Protein AF-A0A6B3H5I6-F1 (afdb_monomer_lite)

Structure (mmCIF, N/CA/C/O backbone):
data_AF-A0A6B3H5I6-F1
#
_entry.id   AF-A0A6B3H5I6-F1
#
loop_
_atom_site.group_PDB
_atom_site.id
_atom_site.type_symbol
_atom_site.label_atom_id
_atom_site.label_alt_id
_atom_site.label_comp_id
_atom_site.label_asym_id
_atom_site.label_entity_id
_atom_site.label_seq_id
_atom_site.pdbx_PDB_ins_code
_atom_site.Cartn_x
_atom_site.Cartn_y
_atom_site.Cartn_z
_atom_site.occupancy
_atom_site.B_iso_or_equiv
_atom_site.auth_seq_id
_atom_site.auth_comp_id
_atom_site.auth_asym_id
_atom_site.auth_atom_id
_atom_site.pdbx_PDB_model_num
ATOM 1 N N . LEU A 1 1 ? -7.778 -1.924 1.621 1.00 98.62 1 LEU A N 1
ATOM 2 C CA . LEU A 1 1 ? -7.541 -0.652 0.893 1.00 98.62 1 LEU A CA 1
ATOM 3 C C . LEU A 1 1 ? -6.085 -0.570 0.435 1.00 98.62 1 LEU A C 1
ATOM 5 O O . LEU A 1 1 ? -5.250 -1.253 1.014 1.00 98.62 1 LEU A O 1
ATOM 9 N N . ASN A 1 2 ? -5.778 0.252 -0.577 1.00 98.75 2 ASN A N 1
ATOM 10 C CA . ASN A 1 2 ? -4.410 0.534 -1.059 1.00 98.75 2 ASN A CA 1
ATOM 11 C C . ASN A 1 2 ? -3.637 -0.646 -1.698 1.00 98.75 2 ASN A C 1
ATOM 13 O O . ASN A 1 2 ? -2.435 -0.523 -1.913 1.00 98.75 2 ASN A O 1
ATOM 17 N N . VAL A 1 3 ? -4.298 -1.768 -2.017 1.00 98.75 3 VAL A N 1
ATOM 18 C CA . VAL A 1 3 ? -3.640 -2.984 -2.538 1.00 98.75 3 VAL A CA 1
ATOM 19 C C . VAL A 1 3 ? -2.780 -2.667 -3.759 1.00 98.75 3 VAL A C 1
ATOM 21 O O . VAL A 1 3 ? -3.265 -2.084 -4.727 1.00 9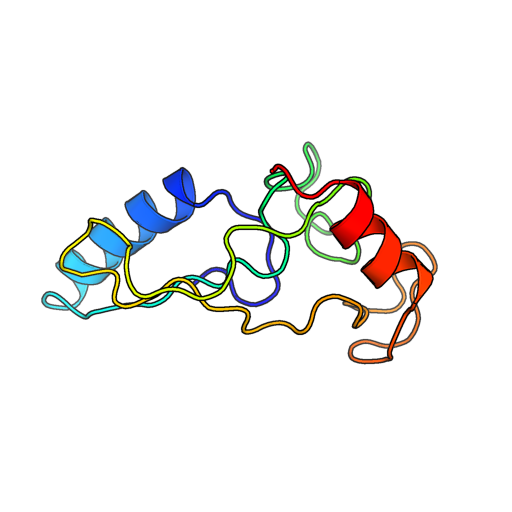8.75 3 VAL A O 1
ATOM 24 N N . SER A 1 4 ? -1.503 -3.056 -3.708 1.00 98.19 4 SER A N 1
ATOM 25 C CA . SER A 1 4 ? -0.499 -2.775 -4.749 1.00 98.19 4 SER A CA 1
ATOM 26 C C . SER A 1 4 ? -0.262 -1.289 -5.057 1.00 98.19 4 SER A C 1
ATOM 28 O O . SER A 1 4 ? 0.403 -0.975 -6.041 1.00 98.19 4 SER A O 1
ATOM 30 N N . ASN A 1 5 ? -0.735 -0.361 -4.227 1.00 97.94 5 ASN A N 1
ATOM 31 C CA . ASN A 1 5 ? -0.560 1.077 -4.422 1.00 97.94 5 ASN A CA 1
ATOM 32 C C . ASN A 1 5 ? 0.365 1.676 -3.342 1.00 97.94 5 ASN A C 1
ATOM 34 O O . ASN A 1 5 ? 1.017 0.965 -2.578 1.00 97.94 5 ASN A O 1
ATOM 38 N N . PHE A 1 6 ? 0.485 3.002 -3.325 1.00 97.88 6 PHE A N 1
ATOM 39 C CA . PHE A 1 6 ? 1.533 3.725 -2.602 1.00 97.88 6 PHE A CA 1
ATOM 40 C C . PHE A 1 6 ? 0.981 4.873 -1.751 1.00 97.88 6 PHE A C 1
ATOM 42 O O . PHE A 1 6 ? 1.759 5.675 -1.239 1.00 97.88 6 PHE A O 1
ATOM 49 N N . GLN A 1 7 ? -0.343 4.991 -1.605 1.00 97.88 7 GLN A N 1
ATOM 50 C CA . GLN A 1 7 ? -0.945 6.089 -0.849 1.00 97.88 7 GLN A CA 1
ATOM 51 C C . GLN A 1 7 ? -0.520 6.038 0.622 1.00 97.88 7 GLN A C 1
ATOM 53 O O . GLN A 1 7 ? -0.377 4.962 1.205 1.00 97.88 7 GLN A O 1
ATOM 58 N N . SER A 1 8 ? -0.308 7.212 1.220 1.00 97.62 8 SER A N 1
ATOM 59 C CA . SER A 1 8 ? 0.124 7.316 2.617 1.00 97.62 8 SER A CA 1
ATOM 60 C C . SER A 1 8 ? -0.912 6.719 3.578 1.00 97.62 8 SER A C 1
ATOM 62 O O . SER A 1 8 ? -2.111 6.793 3.311 1.00 97.62 8 SER A O 1
ATOM 64 N N . ASN A 1 9 ? -0.470 6.196 4.729 1.00 97.88 9 ASN A N 1
ATOM 65 C CA . ASN A 1 9 ? -1.388 5.692 5.762 1.00 97.88 9 ASN A CA 1
ATOM 66 C C . ASN A 1 9 ? -2.429 6.743 6.171 1.00 97.88 9 ASN A C 1
ATOM 68 O O . ASN A 1 9 ? -3.587 6.392 6.349 1.00 97.88 9 ASN A O 1
ATOM 72 N N . ALA A 1 10 ? -2.040 8.019 6.279 1.00 97.62 10 ALA A N 1
ATOM 73 C CA . ALA A 1 10 ? -2.952 9.101 6.647 1.00 97.62 10 ALA A CA 1
ATOM 74 C C . ALA A 1 10 ? -4.097 9.251 5.631 1.00 97.62 10 ALA A C 1
ATOM 76 O O . ALA A 1 10 ? -5.263 9.192 6.007 1.00 97.62 10 ALA A O 1
ATOM 77 N N . SER A 1 11 ? -3.767 9.347 4.339 1.00 97.94 11 SER A N 1
ATOM 78 C CA . SER A 1 11 ? -4.768 9.487 3.273 1.00 97.94 11 SER A CA 1
ATOM 79 C C . SER A 1 11 ? -5.682 8.265 3.168 1.00 97.94 11 SER A C 1
ATOM 81 O O . SER A 1 11 ? -6.877 8.397 2.919 1.00 97.94 11 SER A O 1
ATOM 83 N N . VAL A 1 12 ? -5.132 7.058 3.345 1.00 98.38 12 VAL A N 1
ATOM 84 C CA . VAL A 1 12 ? -5.928 5.826 3.251 1.00 98.38 12 VAL A CA 1
ATOM 85 C C . VAL A 1 12 ? -6.824 5.646 4.477 1.00 98.38 12 VAL A C 1
ATOM 87 O O . VAL A 1 12 ? -7.945 5.177 4.312 1.00 98.38 12 VAL A O 1
ATOM 90 N N . LYS A 1 13 ? -6.374 6.038 5.677 1.00 98.19 13 LYS A N 1
ATOM 91 C CA . LYS A 1 13 ? -7.201 6.049 6.894 1.00 98.19 13 LYS A CA 1
ATOM 92 C C . LYS A 1 13 ? -8.393 6.988 6.761 1.00 98.19 13 LYS A C 1
ATOM 94 O O . LYS A 1 13 ? -9.513 6.580 7.036 1.00 98.19 13 LYS A O 1
ATOM 99 N N . GLU A 1 14 ? -8.167 8.208 6.278 1.00 98.25 14 GLU A N 1
ATOM 100 C CA . GLU A 1 14 ? -9.244 9.174 6.034 1.00 98.25 14 GLU A CA 1
ATOM 101 C C . GLU A 1 14 ? -10.288 8.610 5.057 1.00 98.25 14 GLU A C 1
ATOM 103 O O . GLU A 1 14 ? -11.481 8.588 5.355 1.00 98.25 14 GLU A O 1
ATOM 108 N N . TYR A 1 15 ? -9.835 8.056 3.927 1.00 98.44 15 TYR A N 1
ATOM 109 C CA . TYR A 1 15 ? -10.726 7.408 2.964 1.00 98.44 15 TYR A CA 1
ATOM 110 C C . TYR A 1 15 ? -11.453 6.188 3.553 1.00 98.44 15 TYR A C 1
ATOM 112 O O . TYR A 1 15 ? -12.646 6.001 3.316 1.00 98.44 15 TYR A O 1
ATOM 120 N N . GLY A 1 16 ? -10.746 5.356 4.320 1.00 98.38 16 GLY A N 1
ATOM 121 C CA . GLY A 1 16 ? -11.298 4.158 4.945 1.00 98.38 16 GLY A CA 1
ATOM 122 C C . GLY A 1 16 ? -12.369 4.469 5.981 1.00 98.38 16 GLY A C 1
ATOM 123 O O . GLY A 1 16 ? -13.410 3.819 5.970 1.00 98.38 16 GLY A O 1
ATOM 124 N N . ALA A 1 17 ? -12.171 5.498 6.807 1.00 98.00 17 ALA A N 1
ATOM 125 C CA . ALA A 1 17 ? -13.167 5.957 7.769 1.00 98.00 17 ALA A CA 1
ATOM 126 C C . ALA A 1 17 ? -14.460 6.419 7.072 1.00 98.00 17 ALA A C 1
ATOM 128 O O . ALA A 1 17 ? -15.537 5.925 7.404 1.00 98.00 17 ALA A O 1
ATOM 129 N N . LEU A 1 18 ? -14.343 7.274 6.044 1.00 98.25 18 LEU A N 1
ATOM 130 C CA . LEU A 1 18 ? -15.488 7.759 5.259 1.00 98.25 18 LEU A CA 1
ATOM 131 C C . LEU A 1 18 ? -16.253 6.618 4.576 1.00 98.25 18 LEU A C 1
ATOM 133 O O . LEU A 1 18 ? -17.487 6.583 4.590 1.00 98.25 18 LEU A O 1
ATOM 137 N N . LEU A 1 19 ? -15.523 5.677 3.969 1.00 98.19 19 LEU A N 1
ATOM 138 C CA . LEU A 1 19 ? -16.133 4.527 3.313 1.00 98.19 19 LEU A CA 1
ATOM 139 C C . LEU A 1 19 ? -16.821 3.623 4.336 1.00 98.19 19 LEU A C 1
ATOM 141 O O . LEU A 1 19 ? -17.971 3.260 4.117 1.00 98.19 19 LEU A O 1
ATOM 145 N N . SER A 1 20 ? -16.147 3.311 5.447 1.00 98.38 20 SER A N 1
ATOM 146 C CA . SER A 1 20 ? -16.691 2.515 6.549 1.00 98.38 20 SER A CA 1
ATOM 147 C C . SER A 1 20 ? -18.019 3.088 7.041 1.00 98.38 20 SER A C 1
ATOM 149 O O . SER A 1 20 ? -18.994 2.347 7.123 1.00 98.38 20 SER A O 1
ATOM 151 N N . ASP A 1 21 ? -18.095 4.394 7.323 1.00 98.06 21 ASP A N 1
ATOM 152 C CA . ASP A 1 21 ? -19.349 5.046 7.734 1.00 98.06 21 ASP A CA 1
ATOM 153 C C . ASP A 1 21 ? -20.457 4.880 6.690 1.00 98.06 21 ASP A C 1
ATOM 155 O O . ASP A 1 21 ? -21.599 4.566 7.026 1.00 98.06 21 ASP A O 1
ATOM 159 N N . SER A 1 22 ? -20.105 5.013 5.412 1.00 98.19 22 SER A N 1
ATOM 160 C CA . SER A 1 22 ? -21.054 4.912 4.300 1.00 98.19 22 SER A CA 1
ATOM 161 C C . SER A 1 22 ? -21.593 3.494 4.079 1.00 98.19 22 SER A C 1
ATOM 163 O O . SER A 1 22 ? -22.637 3.333 3.450 1.00 98.19 22 SER A O 1
ATOM 165 N N . VAL A 1 23 ? -20.901 2.464 4.581 1.00 97.88 23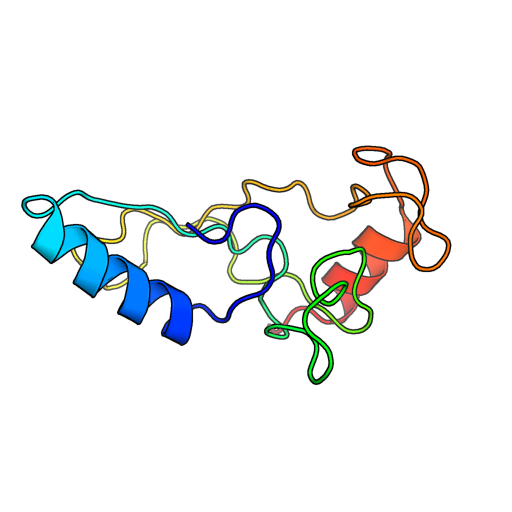 VAL A N 1
ATOM 166 C CA . VAL A 1 23 ? -21.284 1.049 4.420 1.00 97.88 23 VAL A CA 1
ATOM 167 C C . VAL A 1 23 ? -21.654 0.368 5.742 1.00 97.88 23 VAL A C 1
ATOM 169 O O . VAL A 1 23 ? -21.625 -0.856 5.837 1.00 97.88 23 VAL A O 1
ATOM 172 N N . GLY A 1 24 ? -22.023 1.147 6.763 1.00 97.88 24 GLY A N 1
ATOM 173 C CA . GLY A 1 24 ? -22.545 0.610 8.024 1.00 97.88 24 GLY A CA 1
ATOM 174 C C . GLY A 1 24 ? -21.476 0.181 9.031 1.00 97.88 24 GLY A C 1
ATOM 175 O O . GLY A 1 24 ? -21.701 -0.745 9.802 1.00 97.88 24 GLY A O 1
ATOM 176 N N . GLY A 1 25 ? -20.322 0.849 9.039 1.00 97.94 25 GLY A N 1
ATOM 177 C CA . GLY A 1 25 ? -19.254 0.610 10.013 1.00 97.94 25 GLY A CA 1
ATOM 178 C C . GLY A 1 25 ? -18.367 -0.591 9.687 1.00 97.94 25 GLY A C 1
ATOM 179 O O . GLY A 1 25 ? -17.867 -1.235 10.604 1.00 97.94 25 GLY A O 1
ATOM 180 N N . ALA A 1 26 ? -18.196 -0.929 8.405 1.00 98.56 26 ALA A N 1
ATOM 181 C CA . ALA A 1 26 ? -17.362 -2.063 8.020 1.00 98.56 26 ALA A CA 1
ATOM 182 C C . ALA A 1 26 ? -15.888 -1.846 8.394 1.00 98.56 26 ALA A C 1
ATOM 184 O O . ALA A 1 26 ? -15.283 -0.827 8.058 1.00 98.56 26 ALA A O 1
ATOM 185 N N . HIS A 1 27 ? -15.295 -2.863 9.012 1.00 98.75 27 HIS A N 1
ATOM 186 C CA . HIS A 1 27 ? -13.866 -2.896 9.275 1.00 98.75 27 HIS A CA 1
ATOM 187 C C 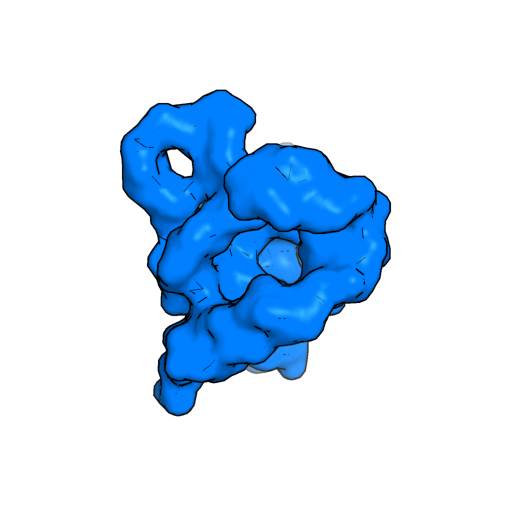. HIS A 1 27 ? -13.061 -3.039 7.980 1.00 98.75 27 HIS A C 1
ATOM 189 O O . HIS A 1 27 ? -13.543 -3.555 6.964 1.00 98.75 27 HIS A O 1
ATOM 195 N N . TYR A 1 28 ? -11.814 -2.576 8.005 1.00 98.88 28 TYR A N 1
ATOM 196 C CA . TYR A 1 28 ? -10.936 -2.627 6.846 1.00 98.88 28 TYR A CA 1
ATOM 197 C C . TYR A 1 28 ? -9.472 -2.848 7.225 1.00 98.88 28 TYR A C 1
ATOM 199 O O . TYR A 1 28 ? -9.042 -2.648 8.354 1.00 98.88 28 TYR A O 1
ATOM 207 N N . VAL A 1 29 ? -8.683 -3.235 6.225 1.00 98.88 29 VAL A N 1
ATOM 208 C CA . VAL A 1 29 ? -7.222 -3.359 6.304 1.00 98.88 29 VAL A CA 1
ATOM 209 C C . VAL A 1 29 ? -6.559 -2.440 5.283 1.00 98.88 29 VAL A C 1
ATOM 211 O O . VAL A 1 29 ? -7.157 -2.109 4.249 1.00 98.88 29 VAL A O 1
ATOM 214 N N . ILE A 1 30 ? -5.310 -2.048 5.523 1.00 98.88 30 ILE A N 1
ATOM 215 C CA . ILE A 1 30 ? -4.517 -1.226 4.595 1.00 98.88 30 ILE A CA 1
ATOM 216 C C . ILE A 1 30 ? -3.296 -2.012 4.128 1.00 98.88 30 ILE A C 1
ATOM 218 O O . ILE A 1 30 ? -2.523 -2.498 4.948 1.00 98.88 30 ILE A O 1
ATOM 222 N N . ASP A 1 31 ? -3.093 -2.085 2.810 1.00 98.94 31 ASP A N 1
ATOM 223 C CA . ASP A 1 31 ? -1.829 -2.554 2.247 1.00 98.94 31 ASP A CA 1
ATOM 224 C C . ASP A 1 31 ? -0.737 -1.489 2.442 1.00 98.94 31 ASP A C 1
ATOM 226 O O . ASP A 1 31 ? -0.791 -0.407 1.849 1.00 98.94 31 ASP A O 1
ATOM 230 N N . THR A 1 32 ? 0.247 -1.793 3.281 1.00 98.81 32 THR A N 1
ATOM 231 C CA . THR A 1 32 ? 1.407 -0.948 3.596 1.00 98.81 32 THR A CA 1
ATOM 232 C C . THR A 1 32 ? 2.705 -1.476 2.997 1.00 98.81 32 THR A C 1
ATOM 234 O O . THR A 1 32 ? 3.783 -0.966 3.300 1.00 98.81 32 THR A O 1
ATOM 237 N N . SER A 1 33 ? 2.627 -2.469 2.109 1.00 98.81 33 SER A N 1
ATOM 238 C CA . SER A 1 33 ? 3.790 -3.128 1.499 1.00 98.81 33 SER A CA 1
ATOM 239 C C . SER A 1 33 ? 4.822 -2.160 0.920 1.00 98.81 33 SER A C 1
ATOM 241 O O . SER A 1 33 ? 6.023 -2.391 1.042 1.00 98.81 33 SER A O 1
ATOM 243 N N . ARG A 1 34 ? 4.378 -1.067 0.283 1.00 98.62 34 ARG A N 1
ATOM 244 C CA . ARG A 1 34 ? 5.260 -0.160 -0.477 1.00 98.62 34 ARG A CA 1
ATOM 245 C C . ARG A 1 34 ? 4.983 1.330 -0.268 1.00 98.62 34 ARG A C 1
ATOM 247 O O . ARG A 1 34 ? 5.462 2.159 -1.042 1.00 98.62 34 ARG A O 1
ATOM 254 N N . ASN A 1 35 ? 4.211 1.704 0.750 1.00 98.38 35 ASN A N 1
ATOM 255 C CA . ASN A 1 35 ? 3.736 3.081 0.905 1.00 98.38 35 ASN A CA 1
ATOM 256 C C . ASN A 1 35 ? 4.579 3.972 1.840 1.00 98.38 35 ASN A C 1
ATOM 258 O O . ASN A 1 35 ? 4.203 5.120 2.076 1.00 98.38 35 ASN A O 1
ATOM 262 N N . GLY A 1 36 ? 5.741 3.513 2.324 1.00 98.00 36 GLY A N 1
ATOM 263 C CA . GLY A 1 36 ? 6.578 4.280 3.264 1.00 98.00 36 GLY A CA 1
ATOM 264 C C . GLY A 1 36 ? 7.144 5.589 2.695 1.00 98.00 36 GLY A C 1
ATOM 265 O O . GLY A 1 36 ? 7.512 6.496 3.441 1.00 98.00 36 GLY A O 1
ATOM 266 N N . GLY A 1 37 ? 7.182 5.706 1.364 1.00 96.00 37 GLY A N 1
ATOM 267 C CA . GLY A 1 37 ? 7.557 6.930 0.650 1.00 96.00 37 GLY A CA 1
ATOM 268 C C . GLY A 1 37 ? 6.373 7.781 0.175 1.00 96.00 37 GLY A C 1
ATOM 269 O O . GLY A 1 37 ? 6.604 8.847 -0.396 1.00 96.00 37 GLY A O 1
ATOM 270 N N . GLY A 1 38 ? 5.130 7.319 0.350 1.00 96.12 38 GLY A N 1
ATOM 271 C CA . GLY A 1 38 ? 3.941 7.897 -0.287 1.00 96.12 38 GLY A CA 1
ATOM 272 C C . GLY A 1 38 ? 3.872 7.642 -1.804 1.00 96.12 38 GLY A C 1
ATOM 273 O O . GLY A 1 38 ? 4.718 6.925 -2.350 1.00 96.12 38 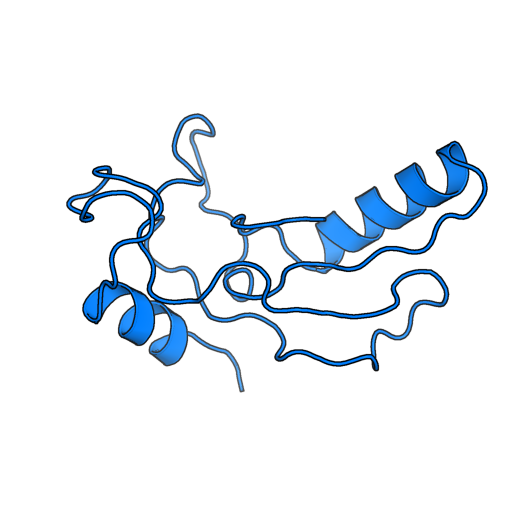GLY A O 1
ATOM 274 N N . PRO A 1 39 ? 2.886 8.213 -2.515 1.00 95.69 39 PRO A N 1
ATOM 275 C CA . PRO A 1 39 ? 2.757 8.052 -3.961 1.00 95.69 39 PRO A CA 1
ATOM 276 C C . PRO A 1 39 ? 3.822 8.849 -4.725 1.00 95.69 39 PRO A C 1
ATOM 278 O O . PRO A 1 39 ? 4.422 9.787 -4.200 1.00 95.69 39 PRO A O 1
ATOM 281 N N . LEU A 1 40 ? 4.059 8.479 -5.987 1.00 94.12 40 LEU A N 1
ATOM 282 C CA . LEU A 1 40 ? 4.866 9.299 -6.891 1.00 94.12 40 LEU A CA 1
ATOM 283 C C . LEU A 1 40 ? 4.143 10.629 -7.163 1.00 94.12 40 LEU A C 1
ATOM 285 O O . LEU A 1 40 ? 2.942 10.637 -7.431 1.00 94.12 40 LEU A O 1
ATOM 289 N N . THR A 1 41 ? 4.867 11.747 -7.105 1.00 87.88 41 THR A N 1
ATOM 290 C CA . THR A 1 41 ? 4.330 13.069 -7.450 1.00 87.88 41 THR A CA 1
ATOM 291 C C . THR A 1 41 ? 4.214 13.227 -8.972 1.00 87.88 41 THR A C 1
ATOM 293 O O . THR A 1 41 ? 5.024 12.689 -9.726 1.00 87.88 41 THR A O 1
ATOM 296 N N . GLY A 1 42 ? 3.207 13.970 -9.443 1.00 80.31 42 GLY A N 1
ATOM 297 C CA . GLY A 1 42 ? 2.998 14.246 -10.871 1.00 80.31 42 GLY A CA 1
ATOM 298 C C . GLY A 1 42 ? 1.888 13.414 -11.527 1.00 80.31 42 GLY A C 1
ATOM 299 O O . GLY A 1 42 ? 0.875 13.102 -10.900 1.00 80.31 42 GLY A O 1
ATOM 300 N N . GLY A 1 43 ? 2.045 13.124 -12.825 1.00 71.50 43 GLY A N 1
ATOM 301 C CA . GLY A 1 43 ? 1.009 12.524 -13.675 1.00 71.50 43 GLY A CA 1
ATOM 302 C C . GLY A 1 43 ? 0.494 11.174 -13.163 1.00 71.50 43 GLY A C 1
ATOM 303 O O . GLY A 1 43 ? 1.269 10.264 -12.880 1.00 71.50 43 GLY A O 1
ATOM 304 N N . ARG A 1 44 ? -0.837 11.041 -13.063 1.00 74.62 44 ARG A N 1
ATOM 305 C CA . ARG A 1 44 ? -1.501 9.908 -12.392 1.00 74.62 44 ARG A CA 1
ATOM 306 C C . ARG A 1 44 ? -1.566 8.614 -13.206 1.00 74.62 44 ARG A C 1
ATOM 308 O O . ARG A 1 44 ? -1.653 7.554 -12.596 1.00 74.62 44 ARG A O 1
ATOM 315 N N . ALA A 1 45 ? -1.516 8.686 -14.539 1.00 77.00 45 ALA A N 1
ATOM 316 C CA . ALA A 1 45 ? -1.786 7.542 -15.419 1.00 77.00 45 ALA A CA 1
ATOM 317 C C . ALA A 1 45 ? -0.880 6.325 -15.137 1.00 77.00 45 ALA A C 1
ATOM 319 O O . ALA A 1 45 ? -1.349 5.191 -15.160 1.00 77.00 45 ALA A O 1
ATOM 320 N N . GLU A 1 46 ? 0.383 6.565 -14.767 1.00 80.75 46 GLU A N 1
ATOM 321 C CA . GLU A 1 46 ? 1.376 5.511 -14.499 1.00 80.75 46 GLU A CA 1
ATOM 322 C C . GLU A 1 46 ? 2.068 5.662 -13.137 1.00 80.75 46 GLU A C 1
ATOM 324 O O . GLU A 1 46 ? 3.094 5.030 -12.869 1.00 80.75 46 GLU A O 1
ATOM 329 N N . ALA A 1 47 ? 1.530 6.499 -12.244 1.00 89.94 47 ALA A N 1
ATOM 330 C CA . ALA A 1 47 ? 2.113 6.725 -10.917 1.00 89.94 47 ALA A CA 1
ATOM 331 C C . ALA A 1 47 ? 2.156 5.449 -10.053 1.00 89.94 47 ALA A C 1
ATOM 333 O O . ALA A 1 47 ? 2.921 5.382 -9.094 1.00 89.94 47 ALA A O 1
ATOM 334 N N . TRP A 1 48 ? 1.342 4.451 -10.401 1.00 93.19 48 TRP A N 1
ATOM 335 C CA . TRP A 1 48 ? 1.242 3.159 -9.731 1.00 93.19 48 TRP A CA 1
ATOM 336 C C . TRP A 1 48 ? 2.179 2.090 -10.312 1.00 93.19 48 TRP A C 1
ATOM 338 O O . TRP A 1 48 ? 2.467 1.120 -9.627 1.00 93.19 48 TRP A O 1
ATOM 348 N N . CYS A 1 49 ? 2.661 2.232 -11.548 1.00 96.25 49 CYS A N 1
ATOM 349 C CA . CYS A 1 49 ? 3.398 1.156 -12.210 1.00 96.25 49 CYS A CA 1
ATOM 350 C C . CYS A 1 49 ? 4.906 1.308 -11.971 1.00 96.25 49 CYS A C 1
ATOM 352 O O . CYS A 1 49 ? 5.524 2.240 -12.498 1.00 96.25 49 CYS A O 1
ATOM 354 N N . ASN A 1 50 ? 5.483 0.431 -11.138 1.00 97.00 50 ASN A N 1
ATOM 355 C CA . ASN A 1 50 ? 6.902 0.406 -10.756 1.00 97.00 50 ASN A CA 1
ATOM 356 C C . ASN A 1 50 ? 7.519 1.783 -10.398 1.00 97.00 50 ASN A C 1
ATOM 358 O O . ASN A 1 50 ? 8.645 2.082 -10.813 1.00 97.00 50 ASN A O 1
ATOM 362 N N . PRO A 1 51 ? 6.833 2.676 -9.654 1.00 96.62 51 PRO A N 1
ATOM 363 C CA . PRO A 1 51 ? 7.351 4.013 -9.390 1.00 96.62 51 PRO A CA 1
ATOM 364 C C . PRO A 1 51 ? 8.692 3.969 -8.632 1.00 96.62 51 PRO A C 1
ATOM 366 O O . PRO A 1 51 ? 8.832 3.239 -7.644 1.00 96.62 51 PRO A O 1
ATOM 369 N N . PRO A 1 52 ? 9.685 4.783 -9.035 1.00 94.31 52 PRO A N 1
ATOM 370 C CA . PRO A 1 52 ? 10.962 4.855 -8.349 1.00 94.31 52 PRO A CA 1
ATOM 371 C C . PRO A 1 52 ? 10.831 5.587 -7.008 1.00 94.31 52 PRO A C 1
ATOM 373 O O . PRO A 1 52 ? 9.870 6.313 -6.724 1.00 94.31 52 PRO A O 1
ATOM 376 N N . GLY A 1 53 ? 11.836 5.399 -6.154 1.00 94.62 53 GLY A N 1
ATOM 377 C CA . GLY A 1 53 ? 11.960 6.131 -4.891 1.00 94.62 53 GLY A CA 1
ATOM 378 C C . GLY A 1 53 ? 10.928 5.767 -3.819 1.00 94.62 53 GLY A C 1
ATOM 379 O O . GLY A 1 53 ? 10.902 6.414 -2.778 1.00 94.62 53 GLY A O 1
ATOM 380 N N . ARG A 1 54 ? 10.080 4.752 -4.038 1.00 97.56 54 ARG A N 1
ATOM 381 C CA . ARG A 1 54 ? 9.148 4.254 -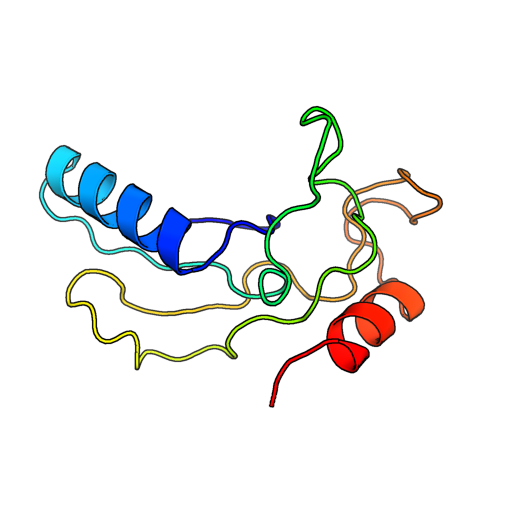3.013 1.00 97.56 54 ARG A CA 1
ATOM 382 C C . ARG A 1 54 ? 9.887 3.425 -1.968 1.00 97.56 54 ARG A C 1
ATOM 384 O O . ARG A 1 54 ? 10.994 2.957 -2.233 1.00 97.56 54 ARG A O 1
ATOM 391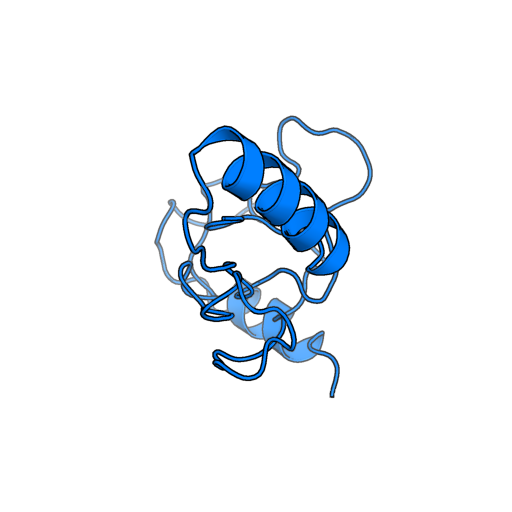 N N . ALA A 1 55 ? 9.289 3.232 -0.804 1.00 98.50 55 ALA A N 1
ATOM 392 C CA . ALA A 1 55 ? 9.901 2.542 0.328 1.00 98.50 55 ALA A CA 1
ATOM 393 C C . ALA A 1 55 ? 8.928 1.525 0.922 1.00 98.50 55 ALA A C 1
ATOM 395 O O . ALA A 1 55 ? 7.716 1.720 0.809 1.00 98.50 55 ALA A O 1
ATOM 396 N N . LEU A 1 56 ? 9.443 0.487 1.587 1.00 98.81 56 LEU A N 1
ATOM 397 C CA . LEU A 1 56 ? 8.595 -0.351 2.441 1.00 98.81 56 LEU A CA 1
ATOM 398 C C . LEU A 1 56 ? 7.867 0.534 3.462 1.00 98.81 56 LEU A C 1
ATOM 400 O O . LEU A 1 56 ? 8.451 1.486 3.987 1.00 98.81 56 LEU A O 1
ATOM 404 N N . GLY A 1 57 ? 6.582 0.262 3.677 1.00 98.50 57 GLY A N 1
ATOM 405 C CA . GLY A 1 57 ? 5.784 0.946 4.690 1.00 98.50 57 GLY A CA 1
ATOM 406 C C . GLY A 1 57 ? 5.827 0.234 6.037 1.00 98.50 57 GLY A C 1
ATOM 407 O O . GLY A 1 57 ? 6.730 -0.551 6.321 1.00 98.50 57 GLY A O 1
ATOM 408 N N . THR A 1 58 ? 4.828 0.515 6.872 1.00 98.19 58 THR A N 1
ATOM 409 C CA . THR A 1 58 ? 4.660 -0.120 8.185 1.00 98.19 58 THR A CA 1
ATOM 410 C C . THR A 1 58 ? 4.618 -1.646 8.031 1.00 98.19 58 THR A C 1
ATOM 412 O O . THR A 1 58 ? 3.827 -2.126 7.213 1.00 98.19 58 THR A O 1
ATOM 415 N N . PRO A 1 59 ? 5.439 -2.420 8.767 1.00 98.19 59 PRO A N 1
ATOM 416 C CA . PRO A 1 59 ? 5.329 -3.878 8.792 1.00 98.19 59 PRO A CA 1
ATOM 417 C C . PRO A 1 59 ? 3.924 -4.335 9.213 1.00 98.19 59 PRO A C 1
ATOM 419 O O . PRO A 1 59 ? 3.242 -3.584 9.916 1.00 98.19 59 PRO A O 1
ATOM 422 N N . PRO A 1 60 ? 3.478 -5.541 8.816 1.00 98.69 60 PRO A N 1
ATOM 423 C CA . PRO A 1 60 ? 2.162 -6.030 9.202 1.00 98.69 60 PRO A CA 1
ATOM 424 C C . PRO A 1 60 ? 1.958 -6.012 10.722 1.00 98.69 60 PRO A C 1
ATOM 426 O O . PRO A 1 60 ? 2.792 -6.522 11.468 1.00 98.69 60 PRO A O 1
ATOM 429 N N . THR A 1 61 ? 0.866 -5.399 11.176 1.00 98.69 61 THR A N 1
ATOM 430 C CA . THR A 1 61 ? 0.538 -5.246 12.599 1.00 98.69 61 THR A CA 1
ATOM 431 C C . THR A 1 61 ? -0.940 -4.910 12.780 1.00 98.69 61 THR A C 1
ATOM 433 O O . THR A 1 61 ? -1.543 -4.266 11.918 1.00 98.69 61 THR A O 1
ATOM 436 N N . THR A 1 62 ? -1.501 -5.315 13.917 1.00 98.69 62 THR A N 1
ATOM 437 C CA . THR A 1 62 ? -2.836 -4.918 14.389 1.00 98.69 62 THR A CA 1
ATOM 438 C C . THR A 1 62 ? -2.788 -3.703 15.325 1.00 98.69 62 THR A C 1
ATOM 440 O O . THR A 1 62 ? -3.831 -3.201 15.727 1.00 98.69 62 THR A O 1
ATOM 443 N N . ASP A 1 63 ? -1.598 -3.191 15.673 1.00 97.94 63 ASP A N 1
ATOM 444 C CA . ASP A 1 63 ? -1.455 -1.924 16.407 1.00 97.94 63 ASP A CA 1
ATOM 445 C C . ASP A 1 63 ? -1.649 -0.731 15.457 1.00 97.94 63 ASP A C 1
ATOM 447 O O . ASP A 1 63 ? -0.707 -0.124 14.935 1.00 97.94 63 ASP A O 1
ATOM 451 N N . THR A 1 64 ? -2.912 -0.439 15.165 1.00 97.44 64 THR A N 1
ATOM 452 C CA . THR A 1 64 ? -3.329 0.571 14.182 1.00 97.44 64 THR A CA 1
ATOM 453 C C . THR A 1 64 ? -3.785 1.872 14.837 1.00 97.44 64 THR A C 1
ATOM 455 O O . THR A 1 64 ? -3.752 2.927 14.182 1.00 97.44 64 THR A O 1
ATOM 458 N N . ARG A 1 65 ? -4.152 1.798 16.127 1.00 95.69 65 ARG A N 1
ATOM 459 C CA . ARG A 1 65 ? -4.756 2.863 16.946 1.00 95.69 65 ARG A CA 1
ATOM 460 C C . ARG A 1 65 ? -6.027 3.452 16.324 1.00 95.69 65 ARG A C 1
ATOM 462 O O . ARG A 1 65 ? -6.240 4.660 16.388 1.00 95.69 65 ARG A O 1
ATOM 469 N N . ASP A 1 66 ? -6.811 2.612 15.656 1.00 95.62 66 ASP A N 1
ATOM 470 C CA . ASP A 1 66 ? -8.063 2.974 14.993 1.00 95.62 66 ASP A CA 1
ATOM 471 C C . ASP A 1 66 ? -9.012 1.771 15.053 1.00 95.62 66 ASP A C 1
ATOM 473 O O . ASP A 1 66 ? -8.676 0.697 14.558 1.00 95.62 66 ASP A O 1
ATOM 477 N N . ASP A 1 67 ? -10.180 1.960 15.669 1.00 95.19 67 ASP A N 1
ATOM 478 C CA . ASP A 1 67 ? -11.123 0.883 15.996 1.00 95.19 67 ASP A CA 1
ATOM 479 C C . ASP A 1 67 ? -11.716 0.178 14.766 1.00 95.19 67 ASP A C 1
ATOM 481 O O . ASP A 1 67 ? -12.241 -0.926 14.891 1.00 95.19 67 ASP A O 1
ATOM 485 N N . ARG A 1 68 ? -11.657 0.800 13.580 1.00 97.56 68 ARG A N 1
ATOM 486 C CA . ARG A 1 68 ? -12.199 0.240 12.326 1.00 97.56 68 ARG A CA 1
ATOM 487 C C . ARG A 1 68 ? -11.113 -0.236 11.366 1.00 97.56 68 ARG A C 1
ATOM 489 O O . ARG A 1 68 ? -11.422 -0.879 10.361 1.00 97.56 68 ARG A O 1
ATOM 496 N N . LEU A 1 69 ? -9.852 0.084 11.646 1.00 98.62 69 LEU A N 1
ATOM 497 C CA . LEU A 1 69 ? -8.705 -0.422 10.903 1.00 98.62 69 LEU A CA 1
ATOM 498 C C . LEU A 1 69 ? -8.121 -1.625 11.642 1.00 98.62 69 LEU A C 1
ATOM 500 O O . LEU A 1 69 ? -7.330 -1.468 12.569 1.00 98.62 69 LEU A O 1
ATOM 504 N N . ASP A 1 70 ? -8.446 -2.824 11.173 1.00 98.88 70 ASP A N 1
ATOM 505 C CA . ASP A 1 70 ? -8.035 -4.070 11.827 1.00 98.88 70 ASP A CA 1
ATOM 506 C C . ASP A 1 70 ? -6.525 -4.294 11.760 1.00 98.88 70 ASP A C 1
ATOM 508 O O . ASP A 1 70 ? -5.908 -4.786 12.705 1.00 98.88 70 ASP A O 1
ATOM 512 N N . ALA A 1 71 ? -5.918 -3.975 10.614 1.00 98.88 71 ALA A N 1
ATOM 513 C CA . ALA A 1 71 ? -4.503 -4.226 10.398 1.00 98.88 71 ALA A CA 1
ATOM 514 C C . ALA A 1 71 ? -3.895 -3.380 9.280 1.00 98.88 71 ALA A C 1
ATOM 516 O O . ALA A 1 71 ? -4.507 -3.107 8.238 1.00 98.88 71 ALA A O 1
ATOM 517 N N . TYR A 1 72 ? -2.612 -3.082 9.457 1.00 98.88 72 TYR A N 1
ATOM 518 C CA . TYR A 1 72 ? -1.705 -2.913 8.333 1.00 98.88 72 TYR A CA 1
ATOM 519 C C . TYR A 1 72 ? -1.254 -4.297 7.867 1.00 98.88 72 TYR A C 1
ATOM 521 O O . TYR A 1 72 ? -0.848 -5.125 8.681 1.00 98.88 72 TYR A O 1
ATOM 529 N N . LEU A 1 73 ? -1.315 -4.551 6.564 1.00 98.88 73 LEU A N 1
ATOM 530 C CA . LEU A 1 73 ? -0.890 -5.804 5.942 1.00 98.88 73 LEU A CA 1
ATOM 531 C C . LEU A 1 73 ? 0.029 -5.512 4.763 1.00 98.88 73 LEU A C 1
ATOM 533 O O . LEU A 1 73 ? -0.046 -4.454 4.151 1.00 98.88 73 LEU A O 1
ATOM 537 N N . TRP A 1 74 ? 0.864 -6.474 4.387 1.00 98.75 74 TRP A N 1
ATOM 538 C CA . TRP A 1 74 ? 1.547 -6.454 3.095 1.00 98.75 74 TRP A CA 1
ATOM 539 C C . TRP A 1 74 ? 0.805 -7.402 2.169 1.00 98.75 74 TRP A C 1
ATOM 541 O O . TRP A 1 74 ? 1.022 -8.610 2.204 1.00 98.75 74 TRP A O 1
ATOM 551 N N . ILE A 1 75 ? -0.132 -6.847 1.400 1.00 98.81 75 ILE A N 1
ATOM 552 C CA . ILE A 1 75 ? -0.975 -7.640 0.497 1.00 98.81 75 ILE A CA 1
ATOM 553 C C . ILE A 1 75 ? -0.222 -7.852 -0.816 1.00 98.81 75 ILE A C 1
ATOM 555 O O . ILE A 1 75 ? -0.021 -8.988 -1.245 1.00 98.81 75 ILE A O 1
ATOM 559 N N . LYS A 1 76 ? 0.275 -6.770 -1.430 1.00 98.75 76 LYS A N 1
ATOM 560 C CA . LYS A 1 76 ? 1.293 -6.878 -2.478 1.00 98.75 76 LYS A CA 1
ATOM 561 C C . LYS A 1 76 ? 2.601 -7.370 -1.869 1.00 98.75 76 LYS A C 1
ATOM 563 O O . LYS A 1 76 ? 3.058 -6.856 -0.851 1.00 98.75 76 LYS A O 1
ATOM 568 N N . ARG A 1 77 ? 3.244 -8.323 -2.543 1.00 98.75 77 ARG A N 1
ATOM 569 C CA . ARG A 1 77 ? 4.579 -8.814 -2.189 1.00 98.75 77 ARG A CA 1
ATOM 570 C C . ARG A 1 77 ? 5.643 -7.812 -2.670 1.00 98.75 77 ARG A C 1
ATOM 572 O O . ARG A 1 77 ? 5.766 -7.610 -3.884 1.00 98.75 77 ARG A O 1
ATOM 579 N N . PRO A 1 78 ? 6.400 -7.149 -1.771 1.00 98.44 78 PRO A N 1
ATOM 580 C CA . PRO A 1 78 ? 7.463 -6.233 -2.175 1.00 98.44 78 PRO A CA 1
ATOM 581 C C . PRO A 1 78 ? 8.533 -6.957 -2.994 1.00 98.44 78 PRO A C 1
ATOM 583 O O . PRO A 1 78 ? 9.107 -7.937 -2.530 1.00 98.44 78 PRO A O 1
ATOM 586 N N . GLY A 1 79 ? 8.803 -6.460 -4.201 1.00 98.06 79 GLY A N 1
ATOM 587 C CA . GLY A 1 79 ? 9.735 -7.085 -5.141 1.00 98.06 79 GLY A CA 1
ATOM 588 C C . GLY A 1 79 ? 9.075 -7.683 -6.372 1.00 98.06 79 GLY A C 1
ATOM 589 O O . GLY A 1 79 ? 9.759 -7.918 -7.354 1.00 98.06 79 GLY A O 1
ATOM 590 N N . GLU A 1 80 ? 7.759 -7.864 -6.384 1.00 98.75 80 GLU A N 1
ATOM 591 C CA . GLU A 1 80 ? 7.067 -8.245 -7.615 1.00 98.75 80 GLU A CA 1
ATOM 592 C C . GLU A 1 80 ? 6.768 -7.030 -8.481 1.00 98.75 80 GLU A C 1
ATOM 594 O O . GLU A 1 80 ? 6.187 -6.055 -7.994 1.00 98.75 80 GLU A O 1
ATOM 599 N N . SER A 1 81 ? 7.090 -7.118 -9.771 1.00 98.50 81 SER A N 1
ATOM 600 C CA . SER A 1 81 ? 6.778 -6.066 -10.741 1.00 98.50 81 SER A CA 1
ATOM 601 C C . SER A 1 81 ? 5.274 -5.794 -10.829 1.00 98.50 81 SER A C 1
ATOM 603 O O . SER A 1 81 ? 4.441 -6.685 -10.614 1.00 98.50 81 SER A O 1
ATOM 605 N N . ASP A 1 82 ? 4.927 -4.550 -11.145 1.00 98.00 82 ASP A N 1
ATOM 606 C CA . ASP A 1 82 ? 3.568 -4.119 -11.481 1.00 98.00 82 ASP A CA 1
ATOM 607 C C . ASP A 1 82 ? 3.267 -4.244 -12.986 1.00 98.00 82 ASP A C 1
ATOM 609 O O . ASP A 1 82 ? 2.117 -4.109 -13.395 1.00 98.00 82 ASP A O 1
ATOM 613 N N . GLY A 1 83 ? 4.288 -4.508 -13.810 1.00 97.88 83 GLY A N 1
ATOM 614 C CA . GLY A 1 83 ? 4.197 -4.620 -15.266 1.00 97.88 83 GLY A CA 1
ATOM 615 C C . GLY A 1 83 ? 5.487 -4.198 -15.972 1.00 97.88 83 GLY A C 1
ATOM 616 O O . GLY A 1 83 ? 6.460 -3.801 -15.337 1.00 97.88 83 GLY A O 1
ATOM 617 N N . THR A 1 84 ? 5.491 -4.217 -17.305 1.00 97.19 84 THR A N 1
ATOM 618 C CA . THR A 1 84 ? 6.690 -3.932 -18.122 1.00 97.19 84 THR A CA 1
ATOM 619 C C . THR A 1 84 ? 7.096 -2.452 -18.178 1.00 97.19 84 THR A C 1
ATOM 621 O O . THR A 1 84 ? 8.045 -2.060 -18.860 1.00 97.19 84 THR A O 1
ATOM 624 N N . CYS A 1 85 ? 6.391 -1.596 -17.440 1.00 94.06 85 CYS A N 1
ATOM 625 C CA . CYS A 1 85 ? 6.686 -0.177 -17.322 1.00 94.06 85 CYS A CA 1
ATOM 626 C C . CYS A 1 85 ? 8.045 0.060 -16.650 1.00 94.06 85 CYS A C 1
ATOM 628 O O . CYS A 1 85 ? 8.465 -0.677 -15.752 1.00 94.06 85 CYS A O 1
ATOM 630 N N . ARG A 1 86 ? 8.717 1.146 -17.054 1.00 93.06 86 ARG A N 1
ATOM 631 C CA . ARG A 1 86 ? 9.982 1.613 -16.453 1.00 93.06 86 ARG A CA 1
ATOM 632 C C . ARG A 1 86 ? 11.072 0.526 -16.402 1.00 93.06 86 ARG A C 1
ATOM 634 O O . ARG A 1 86 ? 11.886 0.515 -15.482 1.00 93.06 86 ARG A O 1
ATOM 641 N N . GLY A 1 87 ? 11.073 -0.379 -17.383 1.00 94.75 87 GLY A N 1
ATOM 642 C CA . GLY A 1 87 ? 12.043 -1.471 -17.488 1.00 94.75 87 GLY A CA 1
ATOM 643 C C . GLY A 1 87 ? 11.795 -2.643 -16.536 1.00 94.75 87 GLY A C 1
ATOM 644 O O . GLY A 1 87 ? 12.690 -3.466 -16.367 1.00 94.75 87 GLY A O 1
ATOM 645 N N . GLY A 1 88 ? 10.622 -2.715 -15.900 1.00 96.88 88 GLY A N 1
ATOM 646 C CA . GLY A 1 88 ? 10.251 -3.864 -15.078 1.00 96.88 88 GLY A CA 1
ATOM 647 C C . GLY A 1 88 ? 9.952 -5.120 -15.903 1.00 96.88 88 GLY A C 1
ATOM 648 O O . GLY A 1 88 ? 9.646 -5.018 -17.092 1.00 96.88 88 GLY A O 1
ATOM 649 N N . PRO A 1 89 ? 10.026 -6.314 -15.293 1.00 98.38 89 PRO A N 1
ATOM 650 C CA . PRO A 1 89 ? 9.555 -7.551 -15.908 1.00 98.38 89 PRO A CA 1
ATOM 651 C C . PRO A 1 89 ? 8.017 -7.607 -15.928 1.00 98.38 89 PRO A C 1
ATOM 653 O O . PRO A 1 89 ? 7.340 -6.687 -15.458 1.00 98.38 89 PRO A O 1
ATOM 656 N N . GLU A 1 90 ? 7.453 -8.696 -16.453 1.00 98.50 90 GLU A N 1
ATOM 657 C CA . GLU A 1 90 ? 6.007 -8.949 -16.422 1.00 98.50 90 GLU A CA 1
ATOM 658 C C . GLU A 1 90 ? 5.419 -8.817 -15.005 1.00 98.50 90 GLU A C 1
ATOM 660 O O . GLU A 1 90 ? 6.093 -9.025 -13.991 1.00 98.50 90 GLU A O 1
ATOM 665 N N . ALA A 1 91 ? 4.145 -8.430 -14.923 1.00 98.31 91 ALA A N 1
ATOM 666 C CA . ALA A 1 91 ? 3.479 -8.222 -13.643 1.00 98.31 91 ALA A CA 1
ATOM 667 C C . ALA A 1 91 ? 3.490 -9.514 -12.806 1.00 98.31 91 ALA A C 1
ATOM 669 O O . ALA A 1 91 ? 3.149 -10.589 -13.291 1.00 98.31 91 ALA A O 1
ATOM 670 N N . GLY A 1 92 ? 3.879 -9.404 -11.534 1.00 98.19 92 GLY A N 1
ATOM 671 C CA . GLY A 1 92 ? 4.019 -10.551 -10.631 1.00 98.19 92 GLY A CA 1
ATOM 672 C C . GLY A 1 92 ? 5.378 -11.255 -10.692 1.00 98.19 92 GLY A C 1
ATOM 673 O O . GLY A 1 92 ? 5.691 -12.022 -9.787 1.00 98.19 92 GLY A O 1
ATOM 674 N N . THR A 1 93 ? 6.226 -10.975 -11.687 1.00 98.75 93 THR A N 1
ATOM 675 C CA . THR A 1 93 ? 7.586 -11.526 -11.726 1.00 98.75 93 THR A CA 1
ATOM 676 C C . THR A 1 93 ? 8.449 -10.926 -10.616 1.00 98.75 93 THR A C 1
ATOM 678 O O . THR A 1 93 ? 8.425 -9.715 -10.375 1.00 98.75 93 THR A O 1
ATOM 681 N N . TRP A 1 94 ? 9.234 -11.780 -9.951 1.00 98.62 94 TRP A N 1
ATOM 682 C CA . TRP A 1 94 ? 10.211 -11.366 -8.948 1.00 98.62 94 TRP A CA 1
ATOM 683 C C . TRP A 1 94 ? 11.294 -10.473 -9.561 1.00 98.62 94 TRP A C 1
ATOM 685 O O . TRP A 1 94 ? 11.933 -10.838 -10.547 1.00 98.62 94 TRP A O 1
ATOM 695 N N . TRP A 1 95 ? 11.515 -9.318 -8.942 1.00 98.50 95 TRP A N 1
ATOM 696 C CA . TRP A 1 95 ? 12.454 -8.296 -9.376 1.00 98.50 95 TRP A CA 1
ATOM 697 C C . TRP A 1 95 ? 13.351 -7.859 -8.199 1.00 98.50 95 TRP A C 1
ATOM 699 O O . TRP A 1 95 ? 12.966 -6.992 -7.400 1.00 98.50 95 TRP A O 1
ATOM 709 N N . PRO A 1 96 ? 14.553 -8.456 -8.062 1.00 98.19 96 PRO A N 1
ATOM 710 C CA . PRO A 1 96 ? 15.432 -8.242 -6.910 1.00 98.19 96 PRO A CA 1
ATOM 711 C C . PRO A 1 96 ? 15.804 -6.775 -6.675 1.00 98.19 96 PRO A C 1
ATOM 713 O O . PRO A 1 96 ? 15.799 -6.301 -5.537 1.00 98.19 96 PRO A O 1
ATOM 716 N N . GLU A 1 97 ? 16.097 -6.030 -7.741 1.00 97.75 97 GLU A N 1
ATOM 717 C CA . GLU A 1 97 ? 16.521 -4.630 -7.660 1.00 97.75 97 GLU A CA 1
ATOM 718 C C . GLU A 1 97 ? 15.400 -3.748 -7.108 1.00 97.75 97 GLU A C 1
ATOM 720 O O . GLU A 1 97 ? 15.648 -2.829 -6.318 1.00 97.75 97 GLU A O 1
ATOM 725 N N . TYR A 1 98 ? 14.155 -4.054 -7.476 1.00 98.25 98 TYR A N 1
ATOM 726 C CA . TYR A 1 98 ? 12.990 -3.347 -6.970 1.00 98.25 98 TYR A CA 1
ATOM 727 C C . TYR A 1 98 ? 12.766 -3.630 -5.480 1.00 98.25 98 TYR A C 1
ATOM 729 O O . TYR A 1 98 ? 12.619 -2.686 -4.695 1.00 98.25 98 TYR A O 1
ATOM 737 N N . ALA A 1 99 ? 12.837 -4.903 -5.071 1.00 98.44 99 ALA A N 1
ATOM 738 C CA . ALA A 1 99 ? 12.740 -5.312 -3.667 1.00 98.44 99 ALA A CA 1
ATOM 739 C C . ALA A 1 99 ? 13.798 -4.610 -2.799 1.00 98.44 99 ALA A C 1
ATOM 741 O O . ALA A 1 99 ? 13.482 -3.973 -1.790 1.00 98.44 99 ALA A O 1
ATOM 742 N N . LEU A 1 100 ? 15.058 -4.659 -3.240 1.00 98.31 100 LEU A N 1
ATOM 743 C CA . LEU A 1 100 ? 16.185 -4.053 -2.539 1.00 98.31 100 LEU A CA 1
ATOM 744 C C . LEU A 1 100 ? 16.062 -2.528 -2.473 1.00 98.31 100 LEU A C 1
ATOM 746 O O . LEU A 1 100 ? 16.385 -1.917 -1.453 1.00 98.31 100 LEU A O 1
ATOM 750 N N . GLY A 1 101 ? 15.563 -1.901 -3.539 1.00 98.12 101 GLY A N 1
ATOM 751 C CA . GLY A 1 101 ? 15.272 -0.475 -3.555 1.00 98.12 101 GLY A CA 1
ATOM 752 C C . GLY A 1 101 ? 14.251 -0.080 -2.487 1.00 98.12 101 GLY A C 1
ATOM 753 O O . GLY A 1 101 ? 14.484 0.883 -1.757 1.00 98.12 101 GLY A O 1
ATOM 754 N N . LEU A 1 102 ? 13.134 -0.809 -2.390 1.00 98.62 102 LEU A N 1
ATOM 755 C CA . LEU A 1 102 ? 12.109 -0.566 -1.370 1.00 98.62 102 LEU A CA 1
ATOM 756 C C . LEU A 1 102 ? 12.691 -0.688 0.044 1.00 98.62 102 LEU A C 1
ATOM 758 O O . LEU A 1 102 ? 12.458 0.197 0.869 1.00 98.62 102 LEU A O 1
ATOM 762 N N . ALA A 1 103 ? 13.471 -1.743 0.302 1.00 98.31 103 ALA A N 1
ATOM 763 C CA . ALA A 1 103 ? 14.067 -2.012 1.610 1.00 98.31 103 ALA A CA 1
ATOM 764 C C . ALA A 1 103 ? 15.083 -0.941 2.031 1.00 98.31 103 ALA A C 1
ATOM 766 O O . ALA A 1 103 ? 15.011 -0.428 3.143 1.00 98.31 103 ALA A O 1
ATOM 767 N N . ARG A 1 104 ? 15.979 -0.526 1.126 1.00 98.12 104 ARG A N 1
ATOM 768 C CA . ARG A 1 104 ? 16.999 0.506 1.404 1.00 98.12 104 ARG A CA 1
ATOM 769 C C . ARG A 1 104 ? 16.420 1.867 1.791 1.00 98.12 104 ARG A C 1
ATOM 771 O O . ARG A 1 104 ? 17.128 2.675 2.377 1.00 98.12 104 ARG A O 1
ATOM 778 N N . ARG A 1 105 ? 15.171 2.150 1.413 1.00 98.00 105 ARG A N 1
ATOM 779 C CA . ARG A 1 105 ? 14.496 3.427 1.688 1.00 98.00 105 ARG A CA 1
ATOM 780 C C . ARG A 1 105 ? 13.482 3.338 2.828 1.00 98.00 105 ARG A C 1
ATOM 782 O O . ARG A 1 105 ? 12.839 4.344 3.124 1.00 98.00 105 ARG A O 1
ATOM 789 N N . ALA A 1 106 ? 13.306 2.160 3.428 1.00 97.06 106 ALA A N 1
ATOM 790 C CA . ALA A 1 106 ? 12.433 1.981 4.580 1.00 97.06 106 ALA A CA 1
ATOM 791 C C . ALA A 1 106 ? 12.918 2.861 5.742 1.00 97.06 106 ALA A C 1
ATOM 793 O O . ALA A 1 106 ? 14.120 2.964 5.989 1.00 97.06 106 ALA A O 1
ATOM 794 N N . LYS A 1 107 ? 11.986 3.521 6.431 1.00 87.06 107 LYS A N 1
ATOM 795 C CA . LYS A 1 107 ? 12.299 4.313 7.626 1.00 87.06 107 LYS A CA 1
ATOM 796 C C . LYS A 1 107 ? 12.350 3.377 8.836 1.00 87.06 107 LYS A C 1
ATOM 798 O O . LYS A 1 107 ? 11.494 2.499 8.937 1.00 87.06 107 LYS A O 1
ATOM 803 N N . SER A 1 108 ? 13.359 3.561 9.690 1.00 66.25 108 SER A N 1
ATOM 804 C CA . SER A 1 108 ? 13.480 2.905 11.001 1.00 66.25 108 SER A CA 1
ATOM 805 C C . SER A 1 108 ? 12.409 3.370 11.976 1.00 66.25 108 SER A C 1
ATOM 807 O O . SER A 1 108 ? 12.032 4.563 11.900 1.00 66.25 108 SER A O 1
#

Secondary structure (DSSP, 8-state):
--TT----HHHHHHHHHHHHHHTTS--EEEE-SSBTT-SPSS-STTTTSS-TT-B--SPSBS--S-TTEEEEE--S-TTB-SSSGGG--STT-B-HHHHHHHHHT---

Sequence (108 aa):
LNVSNFQSNASVKEYGALLSDSVGGAHYVIDTSRNGGGPLTGGRAEAWCNPPGRALGTPPTTDTRDDRLDAYLWIKRPGESDGTCRGGPEAGTWWPEYALGLARRAKS

Foldseek 3Di:
DQQLHAAAPVVVVVVQVVVCVVVPNAADEHAQQWHQQHWDPDDDPCRRFLHAPIARGDDWDCPSVDPRHRIHYNNDDQQAGCAPPPNDHHGRDGHVVRNVRRHVNHDD

pLDDT: mean 96.27, std 5.65, range [66.25, 98.94]

Radius of gyration: 14.2 Å; chains: 1; bounding box: 40×26×35 Å